Protein AF-W2TW99-F1 (afdb_monomer)

Mean predicted aligned error: 6.13 Å

InterPro domains:
  IPR029063 S-adenosyl-L-methionine-dependent methyltransferase superfamily [SSF53335] (2-86)

Radius of gyration: 14.4 Å; Cα contacts (8 Å, |Δi|>4): 113; chains: 1; bounding box: 26×36×34 Å

Foldseek 3Di:
DEAADPVVVVCCCPVVVDDDDPVDDYHYHDPQVVLQVCLVVQAADQEAEAADAPPDPPPDWRDWLVNDDPSSNVSVVSRYDPNHDYGYDGPPPPD

pLDDT: mean 83.65, std 16.47, range [34.25, 96.56]

Secondary structure (DSSP, 8-state):
-EES-HHHHHHHHHHS----BTTB--EES-HHHHHHHHHHTT--EEEEEE------TT-PPPPPGGGS-HHHHHHHHHHEEEEEEEEEPP-----

Solvent-accessible surface area (backbone atoms only — not comparable to full-atom values): 5782 Å² total; per-residue (Å²): 88,79,31,64,45,55,70,56,49,53,43,46,36,65,76,70,64,50,74,72,51,99,91,39,55,80,45,63,39,62,61,68,62,49,44,49,50,39,31,74,72,64,42,72,30,62,66,47,79,41,81,60,58,68,82,49,102,66,86,55,76,48,57,47,69,87,72,48,56,70,73,54,51,52,22,48,60,61,20,36,36,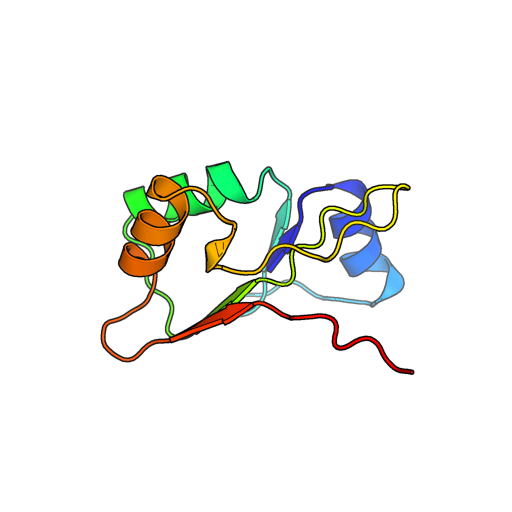100,88,35,49,74,52,51,59,68,84,71,82,83,126

Organism: Necator americanus (NCBI:txid51031)

Sequence (95 aa):
MIEKHETMARFLLKWFQLHPNKNFKITAGDTLDMIRKFAQEGAKYHVVFFNICMMSFHRLPCPAVKDLPDDIIQSIAKMVDHTGTAYTAYEAELF

Structure (mmCIF, N/CA/C/O backbone):
data_AF-W2TW99-F1
#
_entry.id   AF-W2TW99-F1
#
loop_
_atom_site.group_PDB
_atom_site.id
_atom_site.type_symbol
_atom_site.label_atom_id
_atom_site.label_alt_id
_atom_site.label_comp_id
_atom_site.label_asym_id
_atom_sit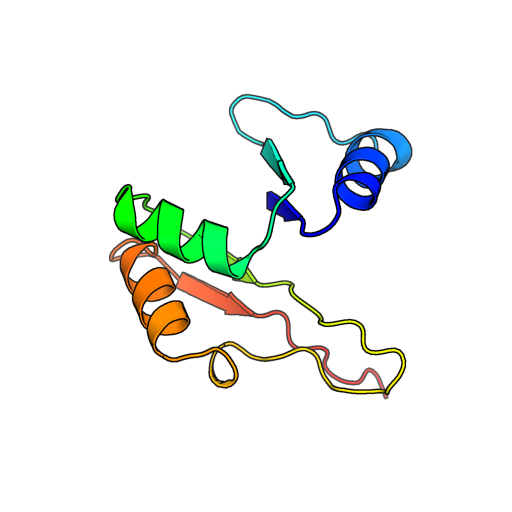e.label_entity_id
_atom_site.label_seq_id
_atom_site.pdbx_PDB_ins_code
_atom_site.Cartn_x
_atom_site.Cartn_y
_atom_site.Cartn_z
_atom_site.occupancy
_atom_site.B_iso_or_equiv
_atom_site.auth_seq_id
_atom_site.auth_comp_id
_atom_site.auth_asym_id
_atom_site.auth_atom_id
_atom_site.pdbx_PDB_model_num
ATOM 1 N N . MET A 1 1 ? -5.006 2.921 -4.059 1.00 91.38 1 MET A N 1
ATOM 2 C CA . MET A 1 1 ? -4.098 2.039 -4.813 1.00 91.38 1 MET A CA 1
ATOM 3 C C . MET A 1 1 ? -2.675 2.514 -4.599 1.00 91.38 1 MET A C 1
ATOM 5 O O . MET A 1 1 ? -2.441 3.717 -4.667 1.00 91.38 1 MET A O 1
ATOM 9 N N . ILE A 1 2 ? -1.763 1.592 -4.314 1.00 91.56 2 ILE A N 1
ATOM 10 C CA . ILE A 1 2 ? -0.323 1.853 -4.313 1.00 91.56 2 ILE A CA 1
ATOM 11 C C . ILE A 1 2 ? 0.229 1.215 -5.584 1.00 91.56 2 ILE A C 1
ATOM 13 O O . ILE A 1 2 ? -0.127 0.080 -5.882 1.00 91.56 2 ILE A O 1
ATOM 17 N N . GLU A 1 3 ? 1.036 1.953 -6.335 1.00 90.62 3 GLU A N 1
ATOM 18 C CA . GLU A 1 3 ? 1.694 1.476 -7.551 1.00 90.62 3 GLU A CA 1
ATOM 19 C C . GLU A 1 3 ? 3.198 1.724 -7.421 1.00 90.62 3 GLU A C 1
ATOM 21 O O . GLU A 1 3 ? 3.615 2.825 -7.072 1.00 90.62 3 GLU A O 1
ATOM 26 N N . LYS A 1 4 ? 4.030 0.719 -7.694 1.00 88.75 4 LYS A N 1
ATOM 27 C CA . LYS A 1 4 ? 5.481 0.845 -7.529 1.00 88.75 4 LYS A CA 1
ATOM 28 C C . LYS A 1 4 ? 6.082 1.859 -8.497 1.00 88.75 4 LYS A C 1
ATOM 30 O O . LYS A 1 4 ? 6.960 2.635 -8.122 1.00 88.75 4 LYS A O 1
ATOM 35 N N . HIS A 1 5 ? 5.626 1.849 -9.746 1.00 89.25 5 HIS A N 1
ATOM 36 C CA . HIS A 1 5 ? 6.231 2.633 -10.813 1.00 89.25 5 HIS A CA 1
ATOM 37 C C . HIS A 1 5 ? 5.398 3.868 -11.147 1.00 89.25 5 HIS A C 1
ATOM 39 O O . HIS A 1 5 ? 4.275 3.768 -11.636 1.00 89.25 5 HIS A O 1
ATOM 45 N N . GLU A 1 6 ? 5.980 5.057 -10.988 1.00 92.75 6 GLU A N 1
ATOM 46 C CA . GLU A 1 6 ? 5.293 6.315 -11.302 1.00 92.75 6 GLU A CA 1
ATOM 47 C C . GLU A 1 6 ? 4.796 6.369 -12.757 1.00 92.75 6 GLU A C 1
ATOM 49 O O . GLU A 1 6 ? 3.675 6.805 -13.020 1.00 92.75 6 GLU A O 1
ATOM 54 N N . THR A 1 7 ? 5.587 5.864 -13.708 1.00 93.56 7 THR A N 1
ATOM 55 C CA . THR A 1 7 ? 5.174 5.770 -15.115 1.00 93.56 7 THR A CA 1
ATOM 56 C C . THR A 1 7 ? 3.926 4.904 -15.283 1.00 93.56 7 THR A C 1
ATOM 58 O O . THR A 1 7 ? 3.034 5.282 -16.042 1.00 93.56 7 THR A O 1
ATOM 61 N N . MET A 1 8 ? 3.817 3.790 -14.550 1.00 91.56 8 MET A N 1
ATOM 62 C CA . MET A 1 8 ? 2.622 2.943 -14.574 1.00 91.56 8 MET A CA 1
ATOM 63 C C . MET A 1 8 ? 1.433 3.661 -13.935 1.00 91.56 8 MET A C 1
ATOM 65 O O . MET A 1 8 ? 0.360 3.704 -14.526 1.00 91.56 8 MET A O 1
ATOM 69 N N . ALA A 1 9 ? 1.624 4.327 -12.793 1.00 93.00 9 ALA A N 1
ATOM 70 C CA . ALA A 1 9 ? 0.574 5.130 -12.168 1.00 93.00 9 ALA A CA 1
ATOM 71 C C . ALA A 1 9 ? 0.027 6.200 -13.133 1.00 93.00 9 ALA A C 1
ATOM 73 O O . ALA A 1 9 ? -1.185 6.335 -13.292 1.00 93.00 9 ALA A O 1
ATOM 74 N N . ARG A 1 10 ? 0.907 6.920 -13.844 1.00 94.25 10 ARG A N 1
ATOM 75 C CA . ARG A 1 10 ? 0.517 7.905 -14.870 1.00 94.25 10 ARG A CA 1
ATOM 76 C C . ARG A 1 10 ? -0.187 7.252 -16.062 1.00 94.25 10 ARG A C 1
ATOM 78 O O . ARG A 1 10 ? -1.165 7.804 -16.565 1.00 94.25 10 ARG A O 1
ATOM 85 N N . PHE A 1 11 ? 0.293 6.092 -16.510 1.00 95.25 11 PHE A N 1
ATOM 86 C CA . PHE A 1 11 ? -0.341 5.317 -17.574 1.00 95.25 11 PHE A CA 1
ATOM 87 C C . PHE A 1 11 ? -1.769 4.919 -17.191 1.00 95.25 11 PHE A C 1
ATOM 89 O O . PHE A 1 11 ? -2.687 5.183 -17.963 1.00 95.25 11 PHE A O 1
ATOM 96 N N . LEU A 1 12 ? -1.971 4.389 -15.980 1.00 92.69 12 LEU A N 1
ATOM 97 C CA . LEU A 1 12 ? -3.279 3.997 -15.455 1.00 92.69 12 LEU A CA 1
ATOM 98 C C . LEU A 1 12 ? -4.277 5.158 -15.457 1.00 92.69 12 LEU A C 1
ATOM 100 O O . LEU A 1 12 ? -5.405 5.013 -15.921 1.00 92.69 12 LEU A O 1
ATOM 104 N N . LEU A 1 13 ? -3.844 6.334 -15.002 1.00 94.31 13 LEU A N 1
ATOM 105 C CA . LEU A 1 13 ? -4.675 7.539 -15.003 1.00 94.31 13 LEU A CA 1
ATOM 106 C C . LEU A 1 13 ? -5.071 7.971 -16.420 1.00 94.31 13 LEU A C 1
ATOM 108 O O . LEU A 1 13 ? -6.225 8.311 -16.665 1.00 94.31 13 LEU A O 1
ATOM 112 N N . LYS A 1 14 ? -4.121 7.952 -17.362 1.00 94.88 14 LYS A N 1
ATOM 113 C CA . LYS A 1 14 ? -4.333 8.483 -18.714 1.00 94.88 14 LYS A CA 1
ATOM 114 C C . LYS A 1 14 ? -5.078 7.513 -19.629 1.00 94.88 14 LYS A C 1
ATOM 116 O O . LYS A 1 14 ? -6.025 7.912 -20.296 1.00 94.88 14 LYS A O 1
ATOM 121 N N . TRP A 1 15 ? -4.624 6.267 -19.701 1.00 96.31 15 TRP A N 1
ATOM 122 C CA . TRP A 1 15 ? -5.096 5.297 -20.690 1.00 96.31 15 TRP A CA 1
ATOM 123 C C . TRP A 1 15 ? -6.386 4.605 -20.268 1.00 96.31 15 TRP A C 1
ATOM 125 O O . TRP A 1 15 ? -7.256 4.395 -21.107 1.00 96.31 15 TRP A O 1
ATOM 135 N N . PHE A 1 16 ? -6.546 4.321 -18.974 1.00 95.38 16 PHE A N 1
ATOM 136 C CA . PHE A 1 16 ? -7.788 3.754 -18.437 1.00 95.38 16 PHE A CA 1
ATOM 137 C C . PHE A 1 16 ? -8.761 4.818 -17.922 1.00 95.38 16 PHE A C 1
ATOM 139 O O . PHE A 1 16 ? -9.793 4.467 -17.359 1.00 95.38 16 PHE A O 1
ATOM 146 N N . GLN A 1 17 ? -8.446 6.107 -18.112 1.00 94.25 17 GLN A N 1
ATOM 147 C CA . GLN A 1 17 ? -9.295 7.235 -17.708 1.00 94.25 17 GLN A CA 1
ATOM 148 C C . GLN A 1 17 ? -9.712 7.146 -16.228 1.00 94.25 17 GLN A C 1
ATOM 150 O O . GLN A 1 17 ? -10.854 7.410 -15.856 1.00 94.25 17 GLN A O 1
ATOM 155 N N . LEU A 1 18 ? -8.782 6.735 -15.359 1.00 94.19 18 LEU A N 1
ATOM 156 C CA . LEU A 1 18 ? -9.031 6.704 -13.922 1.00 94.19 18 LEU A CA 1
ATOM 157 C C . LEU A 1 18 ? -8.946 8.127 -13.367 1.00 94.19 18 LEU A C 1
ATOM 159 O O . LEU A 1 18 ? -7.942 8.815 -13.549 1.00 94.19 18 LEU A O 1
ATOM 163 N N . HIS A 1 19 ? -9.982 8.548 -12.643 1.00 94.56 19 HIS A N 1
ATOM 164 C CA . HIS A 1 19 ? -10.095 9.900 -12.096 1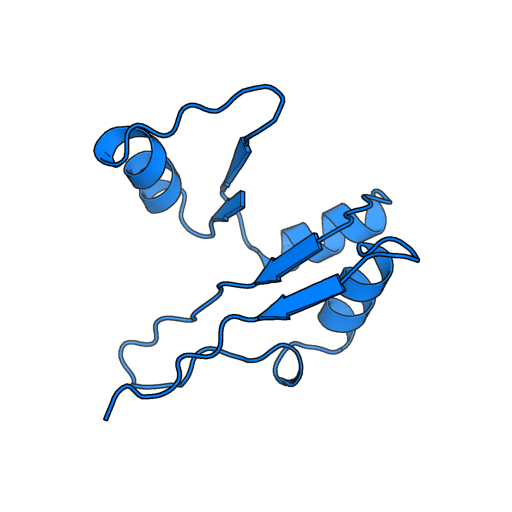.00 94.56 19 HIS A CA 1
ATOM 165 C C . HIS A 1 19 ? -9.999 9.889 -10.563 1.00 94.56 19 HIS A C 1
ATOM 167 O O . HIS A 1 19 ? -10.987 9.572 -9.888 1.00 94.56 19 HIS A O 1
ATOM 173 N N . PRO A 1 20 ? -8.831 10.238 -9.985 1.00 95.06 20 PRO A N 1
ATOM 174 C CA . PRO A 1 20 ? -8.679 10.404 -8.552 1.00 95.06 20 PRO A CA 1
ATOM 175 C C . PRO A 1 20 ? -9.685 11.403 -7.995 1.00 95.06 20 PRO A C 1
ATOM 177 O O . PRO A 1 20 ? -9.966 12.441 -8.590 1.00 95.06 20 PRO A O 1
ATOM 180 N N . ASN A 1 21 ? -10.234 11.072 -6.839 1.00 95.94 21 ASN A N 1
ATOM 181 C CA . ASN A 1 21 ? -11.194 11.884 -6.112 1.00 95.94 21 ASN A CA 1
ATOM 182 C C . ASN A 1 21 ? -11.120 11.518 -4.622 1.00 95.94 21 ASN A C 1
ATOM 184 O O . ASN A 1 21 ? -10.252 10.756 -4.198 1.00 95.94 21 ASN A O 1
ATOM 188 N N . LYS A 1 22 ? -12.046 12.026 -3.804 1.00 95.94 22 LYS A N 1
ATOM 189 C CA . LYS A 1 22 ? -12.055 11.749 -2.358 1.00 95.94 22 LYS A CA 1
ATOM 190 C C . LYS A 1 22 ? -12.125 10.253 -1.994 1.00 95.94 22 LYS A C 1
ATOM 192 O O . LYS A 1 22 ? -11.658 9.877 -0.926 1.00 95.94 22 LYS A O 1
ATOM 197 N N . ASN A 1 23 ? -12.674 9.414 -2.874 1.00 94.31 23 ASN A N 1
ATOM 198 C CA . ASN A 1 23 ? -12.847 7.975 -2.667 1.00 94.31 23 ASN A CA 1
ATOM 199 C C . ASN A 1 23 ? -11.786 7.129 -3.390 1.00 94.31 23 ASN A C 1
ATOM 201 O O . ASN A 1 23 ? -11.677 5.934 -3.128 1.00 94.31 23 ASN A O 1
ATOM 205 N N . PHE A 1 24 ? -11.012 7.715 -4.307 1.00 94.25 24 PHE A N 1
ATOM 206 C CA . PHE A 1 24 ? -10.026 6.987 -5.100 1.00 94.25 24 PHE A CA 1
ATOM 207 C C . PHE A 1 24 ? -8.734 7.784 -5.242 1.00 94.25 24 PHE A C 1
ATOM 209 O O . PHE A 1 24 ? -8.722 8.895 -5.764 1.00 94.25 24 PHE A O 1
ATOM 216 N N . LYS A 1 25 ? -7.623 7.180 -4.826 1.00 94.88 25 LYS A N 1
ATOM 217 C CA . LYS A 1 25 ? -6.278 7.728 -5.004 1.00 94.88 25 LYS A CA 1
ATOM 2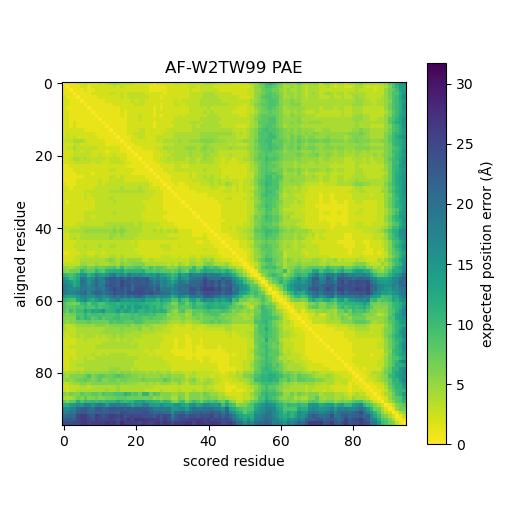18 C C . LYS A 1 25 ? -5.326 6.650 -5.499 1.00 94.88 25 LYS A C 1
ATOM 220 O O . LYS A 1 25 ? -5.380 5.508 -5.027 1.00 94.88 25 LYS A O 1
ATOM 225 N N . ILE A 1 26 ? -4.441 7.034 -6.411 1.00 93.75 26 ILE A N 1
ATOM 226 C CA . ILE A 1 26 ? -3.255 6.260 -6.776 1.00 93.75 26 ILE A CA 1
ATOM 227 C C . ILE A 1 26 ? -2.058 6.974 -6.160 1.00 93.75 26 ILE A C 1
ATOM 229 O O . ILE A 1 26 ? -1.919 8.187 -6.304 1.00 93.75 26 ILE A O 1
ATOM 233 N N . THR A 1 27 ? -1.216 6.237 -5.451 1.00 93.06 27 THR A N 1
ATOM 234 C CA . THR A 1 27 ? 0.027 6.758 -4.886 1.00 93.06 27 THR A CA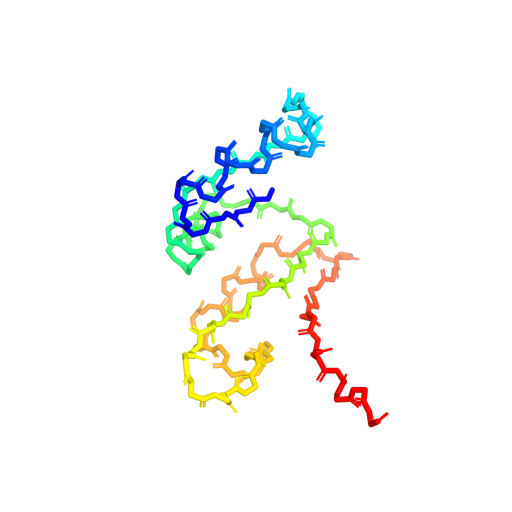 1
ATOM 235 C C . THR A 1 27 ? 1.178 5.928 -5.421 1.00 93.06 27 THR A C 1
ATOM 237 O O . THR A 1 27 ? 1.154 4.705 -5.301 1.00 93.06 27 THR A O 1
ATOM 240 N N . ALA A 1 28 ? 2.150 6.596 -6.041 1.00 92.38 28 ALA A N 1
ATOM 241 C CA . ALA A 1 28 ? 3.346 5.942 -6.545 1.00 92.38 28 ALA A CA 1
ATOM 242 C C . ALA A 1 28 ? 4.399 5.823 -5.434 1.00 92.38 28 ALA A C 1
ATOM 244 O O . ALA A 1 28 ? 4.631 6.799 -4.718 1.00 92.38 28 ALA A O 1
ATOM 245 N N . GLY A 1 29 ? 5.036 4.661 -5.295 1.00 90.75 29 GLY A N 1
ATOM 246 C CA . GLY A 1 29 ? 6.109 4.451 -4.321 1.00 90.75 29 GLY A CA 1
ATOM 247 C C . GLY A 1 29 ? 6.386 2.980 -4.022 1.00 90.75 29 GLY A C 1
ATOM 248 O O . GLY A 1 29 ? 5.612 2.100 -4.402 1.00 90.75 29 GLY A O 1
ATOM 249 N N . ASP A 1 30 ? 7.493 2.708 -3.325 1.00 89.81 30 ASP A N 1
ATOM 250 C CA . ASP A 1 30 ? 7.802 1.345 -2.892 1.00 89.81 30 ASP A CA 1
ATOM 251 C C . ASP A 1 30 ? 6.694 0.814 -1.976 1.00 89.81 30 ASP A C 1
ATOM 253 O O . ASP A 1 30 ? 6.350 1.407 -0.951 1.00 89.81 30 ASP A O 1
ATOM 257 N N . THR A 1 31 ? 6.095 -0.303 -2.380 1.00 88.06 31 THR A N 1
ATOM 258 C CA . THR A 1 31 ? 4.888 -0.802 -1.729 1.00 88.06 31 THR A CA 1
ATOM 259 C C . THR A 1 31 ? 5.158 -1.278 -0.307 1.00 88.06 31 THR A C 1
ATOM 261 O O . THR A 1 31 ? 4.320 -1.059 0.565 1.00 88.06 31 THR A O 1
ATOM 264 N N . LEU A 1 32 ? 6.321 -1.878 -0.047 1.00 88.31 32 LEU A N 1
ATOM 265 C CA . LEU A 1 32 ? 6.650 -2.407 1.274 1.00 88.31 32 LEU A CA 1
ATOM 266 C C . LEU A 1 32 ? 6.922 -1.272 2.262 1.00 88.31 32 LEU A C 1
ATOM 268 O O . LEU A 1 32 ? 6.397 -1.283 3.377 1.00 88.31 32 LEU A O 1
ATOM 272 N N . ASP A 1 33 ? 7.653 -0.246 1.834 1.00 92.31 33 ASP A N 1
ATOM 273 C CA . ASP A 1 33 ? 7.913 0.928 2.671 1.00 92.31 33 ASP A CA 1
ATOM 274 C C . ASP A 1 33 ? 6.637 1.711 2.976 1.00 92.31 33 ASP A C 1
ATOM 276 O O . ASP A 1 33 ? 6.419 2.162 4.104 1.00 92.31 33 ASP A O 1
ATOM 280 N N . MET A 1 34 ? 5.739 1.821 1.998 1.00 93.19 34 MET A N 1
ATOM 281 C CA . MET A 1 34 ? 4.449 2.468 2.204 1.00 93.19 34 MET A CA 1
ATOM 282 C C . MET A 1 34 ? 3.543 1.698 3.168 1.00 93.19 34 MET A C 1
ATOM 284 O O . MET A 1 34 ? 2.867 2.329 3.978 1.00 93.19 34 MET A O 1
ATOM 288 N N . ILE A 1 35 ? 3.544 0.361 3.131 1.00 92.12 35 ILE A N 1
ATOM 289 C CA . ILE A 1 35 ? 2.820 -0.464 4.113 1.00 92.12 35 ILE A CA 1
ATOM 290 C C . ILE A 1 35 ? 3.339 -0.173 5.523 1.00 92.12 35 ILE A C 1
ATOM 292 O O . ILE A 1 35 ? 2.546 0.124 6.416 1.00 92.12 35 ILE A O 1
ATOM 296 N N . ARG A 1 36 ? 4.663 -0.191 5.722 1.00 94.69 36 ARG A N 1
ATOM 297 C CA . ARG A 1 36 ? 5.269 0.118 7.028 1.00 94.69 36 ARG A CA 1
ATOM 298 C C . ARG A 1 36 ? 4.861 1.505 7.512 1.00 94.69 36 ARG A C 1
ATOM 300 O O . ARG A 1 36 ? 4.416 1.654 8.649 1.00 94.69 36 ARG A O 1
ATOM 307 N N . LYS A 1 37 ? 4.960 2.505 6.635 1.00 95.94 37 LYS A N 1
ATOM 308 C CA . LYS A 1 37 ? 4.576 3.886 6.938 1.00 95.94 37 LYS A CA 1
ATOM 309 C C . LYS A 1 37 ? 3.105 3.990 7.342 1.00 95.94 37 LYS A C 1
ATOM 311 O O . LYS A 1 37 ? 2.800 4.553 8.387 1.00 95.94 37 LYS A O 1
ATOM 316 N N . PHE A 1 38 ? 2.192 3.416 6.564 1.00 95.00 38 PHE A N 1
ATOM 317 C CA . PHE A 1 38 ? 0.760 3.483 6.863 1.00 95.00 38 PHE A CA 1
ATOM 318 C C . PHE A 1 38 ? 0.392 2.747 8.152 1.00 95.00 38 PHE A C 1
ATOM 320 O O . PHE A 1 38 ? -0.469 3.218 8.894 1.00 95.00 38 PHE A O 1
ATOM 327 N N . ALA A 1 39 ? 1.066 1.637 8.458 1.00 95.44 39 ALA A N 1
ATOM 328 C CA . ALA A 1 39 ? 0.907 0.956 9.736 1.00 95.44 39 ALA A CA 1
ATOM 329 C C . ALA A 1 39 ? 1.377 1.827 10.915 1.00 95.44 39 ALA A C 1
ATOM 331 O O . ALA A 1 39 ? 0.702 1.875 11.942 1.00 95.44 39 ALA A O 1
ATOM 332 N N . GLN A 1 40 ? 2.501 2.538 10.770 1.00 96.56 40 GLN A N 1
ATOM 333 C CA . GLN A 1 40 ? 3.015 3.471 11.785 1.00 96.56 40 GLN A CA 1
ATOM 334 C C . GLN A 1 40 ? 2.102 4.687 11.982 1.00 96.56 40 GLN A C 1
ATOM 336 O O . GLN A 1 40 ? 1.906 5.128 13.110 1.00 96.56 40 GLN A O 1
ATOM 341 N N . GLU A 1 41 ? 1.503 5.194 10.905 1.00 96.50 41 GLU A N 1
ATOM 342 C CA . GLU A 1 41 ? 0.532 6.297 10.932 1.00 96.50 41 GLU A CA 1
ATOM 343 C C . GLU A 1 41 ? -0.845 5.876 11.480 1.00 96.50 41 GLU A C 1
ATOM 345 O O . GLU A 1 41 ? -1.743 6.707 11.608 1.00 96.50 41 GLU A O 1
ATOM 350 N N . GLY A 1 42 ? -1.033 4.594 11.814 1.00 96.00 42 GLY A N 1
ATOM 351 C CA . GLY A 1 42 ? -2.279 4.079 12.378 1.00 96.00 42 GLY A CA 1
ATOM 352 C C . GLY A 1 42 ? -3.421 3.980 11.367 1.00 96.00 42 GLY A C 1
ATOM 353 O O . GLY A 1 42 ? -4.586 3.973 11.764 1.00 96.00 42 GLY A O 1
ATOM 354 N N . ALA A 1 43 ? -3.116 3.907 10.069 1.00 94.69 43 ALA A N 1
ATOM 355 C CA . ALA A 1 43 ? -4.131 3.761 9.035 1.00 94.69 43 ALA A CA 1
ATOM 356 C C . ALA A 1 43 ? -4.933 2.464 9.234 1.00 94.69 43 ALA A C 1
ATOM 358 O O . ALA A 1 43 ? -4.360 1.412 9.515 1.00 94.69 43 ALA A O 1
ATOM 3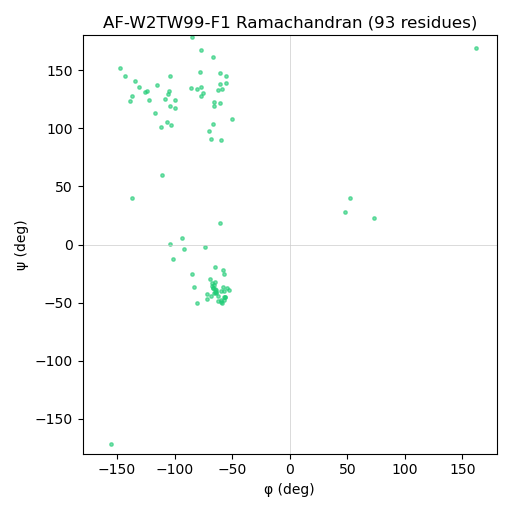59 N N . LYS A 1 44 ? -6.257 2.538 9.054 1.00 95.69 44 LYS A N 1
ATOM 360 C CA . LYS A 1 44 ? -7.174 1.399 9.185 1.00 95.69 44 LYS A CA 1
ATOM 361 C C . LYS A 1 44 ? -7.987 1.192 7.919 1.00 95.69 44 LYS A C 1
ATOM 363 O O . LYS A 1 44 ? -8.568 2.135 7.384 1.00 95.69 44 LYS A O 1
ATOM 368 N N . TYR A 1 45 ? -8.038 -0.053 7.462 1.00 95.12 45 TYR A N 1
ATOM 369 C CA . TYR A 1 45 ? -8.740 -0.457 6.253 1.00 95.12 45 TYR A CA 1
ATOM 370 C C . TYR A 1 45 ? -9.622 -1.672 6.537 1.00 95.12 45 TYR A C 1
ATOM 372 O O . TYR A 1 45 ? -9.180 -2.646 7.142 1.00 95.12 45 TYR A O 1
ATOM 380 N N . HIS A 1 46 ? -10.859 -1.640 6.038 1.00 95.69 46 HIS A N 1
ATOM 381 C CA . HIS A 1 46 ? -11.743 -2.811 6.043 1.00 95.69 46 HIS A CA 1
ATOM 382 C C . HIS A 1 46 ? -11.223 -3.909 5.110 1.00 95.69 46 HIS A C 1
ATOM 384 O O . HIS A 1 46 ? -11.398 -5.094 5.367 1.00 95.69 46 HIS A O 1
ATOM 390 N N . VAL A 1 47 ? -10.578 -3.516 4.010 1.00 91.75 47 VAL A N 1
ATOM 391 C CA . VAL A 1 47 ? -10.029 -4.445 3.027 1.00 91.75 47 VAL A CA 1
ATOM 392 C C . VAL A 1 47 ? -8.649 -3.975 2.603 1.00 91.75 47 VAL A C 1
ATOM 394 O O . VAL A 1 47 ? -8.487 -2.831 2.172 1.00 91.75 47 VAL A O 1
ATOM 397 N N . VAL A 1 48 ? -7.670 -4.874 2.680 1.00 90.94 48 VAL A N 1
ATOM 398 C CA . VAL A 1 48 ? -6.343 -4.679 2.091 1.00 90.94 48 VAL A CA 1
ATOM 399 C C . VAL A 1 48 ? -6.135 -5.739 1.014 1.00 90.94 48 VAL A C 1
ATOM 401 O O . VAL A 1 48 ? -6.065 -6.931 1.301 1.00 90.94 48 VAL A O 1
ATOM 404 N N . PHE A 1 49 ? -6.062 -5.300 -0.241 1.00 88.75 49 PHE A N 1
ATOM 405 C CA . PHE A 1 49 ? -5.893 -6.185 -1.389 1.00 88.75 49 PHE A CA 1
ATOM 406 C C . PHE A 1 49 ? -4.491 -6.057 -1.976 1.00 88.75 49 PHE A C 1
ATOM 408 O O . PHE A 1 49 ? -4.063 -4.961 -2.348 1.00 88.75 49 PHE A O 1
ATOM 415 N N . PHE A 1 50 ? -3.801 -7.188 -2.088 1.00 83.00 50 PHE A N 1
ATOM 416 C CA . PHE A 1 50 ? -2.463 -7.282 -2.653 1.00 83.00 50 PHE A CA 1
ATOM 417 C C . PHE A 1 50 ? -2.518 -7.919 -4.035 1.00 83.00 50 PHE A C 1
ATOM 419 O O . PHE A 1 50 ? -2.655 -9.131 -4.171 1.00 83.00 50 PHE A O 1
ATOM 426 N N . ASN A 1 51 ? -2.354 -7.097 -5.064 1.00 79.94 51 ASN A N 1
ATOM 427 C CA . ASN A 1 51 ? -2.086 -7.564 -6.419 1.00 79.94 51 ASN A CA 1
ATOM 428 C C . ASN A 1 51 ? -0.652 -7.190 -6.806 1.00 79.94 51 ASN A C 1
ATOM 430 O O . ASN A 1 51 ? -0.425 -6.369 -7.692 1.00 79.94 51 ASN A O 1
ATOM 434 N N . ILE A 1 52 ? 0.311 -7.695 -6.033 1.00 72.38 52 ILE A N 1
ATOM 435 C CA . ILE A 1 52 ? 1.732 -7.414 -6.232 1.00 72.38 52 ILE A CA 1
ATOM 436 C C . ILE A 1 52 ? 2.348 -8.642 -6.885 1.00 72.38 52 ILE A C 1
ATOM 438 O O . ILE A 1 52 ? 2.638 -9.631 -6.221 1.00 72.38 52 ILE A O 1
ATOM 442 N N . CYS A 1 53 ? 2.591 -8.554 -8.183 1.00 69.88 53 CYS A N 1
ATOM 443 C CA . CYS A 1 53 ? 3.456 -9.491 -8.874 1.00 69.88 53 CYS A CA 1
ATOM 444 C C . CYS A 1 53 ? 4.820 -8.829 -9.025 1.00 69.88 53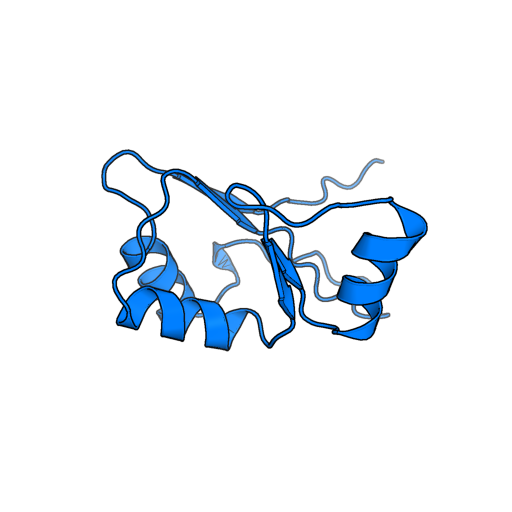 CYS A C 1
ATOM 446 O O . CYS A 1 53 ? 4.951 -7.804 -9.699 1.00 69.88 53 CYS A O 1
ATOM 448 N N . MET A 1 54 ? 5.861 -9.406 -8.422 1.00 56.97 54 MET A N 1
ATOM 449 C CA . MET A 1 54 ? 7.206 -9.140 -8.917 1.00 56.97 54 MET A CA 1
ATOM 450 C C . MET A 1 54 ? 7.265 -9.803 -10.286 1.00 56.97 54 MET A C 1
ATOM 452 O O . MET A 1 54 ? 7.559 -10.990 -10.375 1.00 56.97 54 MET A O 1
ATOM 456 N N . MET A 1 55 ? 6.926 -9.062 -11.346 1.00 49.62 55 MET A N 1
ATOM 457 C CA . MET A 1 55 ? 7.209 -9.503 -12.705 1.00 49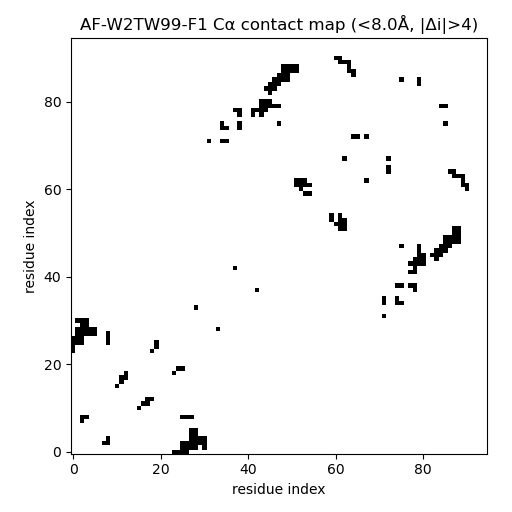.62 55 MET A CA 1
ATOM 458 C C . MET A 1 55 ? 8.719 -9.679 -12.810 1.00 49.62 55 MET A C 1
ATOM 460 O O . MET A 1 55 ? 9.466 -8.751 -13.115 1.00 49.62 55 MET A O 1
ATOM 464 N N . SER A 1 56 ? 9.190 -10.875 -12.499 1.00 44.31 56 SER A N 1
ATOM 465 C CA . SER A 1 56 ? 10.475 -11.311 -12.974 1.00 44.31 56 SER A CA 1
ATOM 466 C C . SER A 1 56 ? 10.254 -11.685 -14.431 1.00 44.31 56 SER A C 1
ATOM 468 O O . SER A 1 56 ? 9.326 -12.418 -14.772 1.00 44.31 56 SER A O 1
ATOM 470 N N . PHE A 1 57 ? 11.164 -11.265 -15.297 1.00 45.88 57 PHE A N 1
ATOM 471 C CA . PHE A 1 57 ? 11.354 -11.854 -16.623 1.00 45.88 57 PHE A CA 1
ATOM 472 C C . PHE A 1 57 ? 11.730 -13.366 -16.546 1.00 45.88 57 PHE A C 1
ATOM 474 O O . PHE A 1 57 ? 12.245 -13.936 -17.503 1.00 45.88 57 PHE A O 1
ATOM 481 N N . HIS A 1 58 ? 11.480 -14.029 -15.406 1.00 47.94 58 HIS A N 1
ATOM 482 C CA . HIS A 1 58 ? 11.959 -15.342 -14.990 1.00 47.94 58 HIS A CA 1
ATOM 483 C C . HIS A 1 58 ? 10.863 -16.196 -14.328 1.00 47.94 58 HIS A C 1
ATOM 485 O O . HIS A 1 58 ? 11.155 -16.894 -13.369 1.00 47.94 58 HIS A O 1
ATOM 491 N N . ARG A 1 59 ? 9.617 -16.178 -14.831 1.00 52.66 59 ARG A N 1
ATOM 492 C CA . ARG A 1 59 ? 8.567 -17.175 -14.496 1.00 52.66 59 ARG A CA 1
ATOM 493 C C . ARG A 1 59 ? 8.384 -17.483 -12.993 1.00 52.66 59 ARG A C 1
ATOM 495 O O . ARG A 1 59 ? 8.006 -18.597 -12.644 1.00 52.66 59 ARG A O 1
ATOM 502 N N . LEU A 1 60 ? 8.682 -16.545 -12.095 1.00 56.94 60 LEU A N 1
ATOM 503 C CA . LEU A 1 60 ? 8.403 -16.747 -10.675 1.00 56.94 60 LEU A CA 1
ATOM 504 C C . LEU A 1 60 ? 6.924 -16.444 -10.422 1.00 56.94 60 LEU A C 1
ATOM 506 O O . LEU A 1 60 ? 6.448 -15.415 -10.911 1.00 56.94 60 LEU A O 1
ATOM 510 N N . PRO A 1 61 ? 6.208 -17.303 -9.676 1.00 62.41 61 PRO A N 1
ATOM 511 C CA . PRO A 1 61 ? 4.826 -17.034 -9.310 1.00 62.41 61 PRO A CA 1
ATOM 512 C C . PRO A 1 61 ? 4.750 -15.747 -8.484 1.00 62.41 61 PRO A C 1
ATOM 514 O O . PRO A 1 61 ? 5.673 -15.417 -7.732 1.00 62.41 61 PRO A O 1
ATOM 517 N N . CYS A 1 62 ? 3.647 -15.010 -8.621 1.00 69.50 62 CYS A N 1
ATOM 518 C CA . CYS A 1 62 ? 3.408 -13.841 -7.783 1.00 69.50 62 CYS A CA 1
ATOM 519 C C . CYS A 1 62 ? 3.403 -14.258 -6.299 1.00 69.50 62 CYS A C 1
ATOM 521 O O . CYS A 1 62 ? 2.783 -15.270 -5.962 1.00 69.50 62 CYS A O 1
ATOM 523 N N . PRO A 1 63 ? 4.089 -13.518 -5.409 1.00 66.88 63 PRO A N 1
ATOM 524 C CA . PRO A 1 63 ? 4.180 -13.891 -4.001 1.00 66.88 63 PRO A CA 1
ATOM 525 C C . PRO A 1 63 ? 2.796 -13.889 -3.334 1.00 66.88 63 PRO A C 1
ATOM 527 O O . PRO A 1 63 ? 2.038 -12.924 -3.458 1.00 66.88 63 PRO A O 1
ATOM 530 N N . ALA A 1 64 ? 2.474 -14.948 -2.586 1.00 68.81 64 ALA A N 1
ATOM 531 C CA . ALA A 1 64 ? 1.351 -14.938 -1.650 1.00 68.81 64 ALA A CA 1
ATOM 532 C C . ALA A 1 64 ? 1.713 -14.175 -0.369 1.00 68.81 64 ALA A C 1
ATOM 534 O O . ALA A 1 64 ? 2.880 -13.925 -0.081 1.00 68.81 64 ALA A O 1
ATOM 535 N N . VAL A 1 65 ? 0.707 -13.860 0.462 1.00 69.12 65 VAL A N 1
ATOM 536 C CA . VAL A 1 65 ? 0.914 -13.173 1.758 1.00 69.12 65 VAL A CA 1
ATOM 537 C C . VAL A 1 65 ? 1.957 -13.897 2.611 1.00 69.12 65 VAL A C 1
ATOM 539 O O . VAL A 1 65 ? 2.774 -13.248 3.251 1.00 69.12 65 VAL A O 1
ATOM 542 N N . LYS A 1 66 ? 1.950 -15.235 2.593 1.00 71.38 66 LYS A N 1
ATOM 543 C CA . LYS A 1 66 ? 2.894 -16.078 3.343 1.00 71.38 66 LYS A CA 1
ATOM 544 C C . LYS A 1 66 ? 4.354 -15.936 2.893 1.00 71.38 66 LYS A C 1
ATOM 546 O O . LYS A 1 66 ? 5.241 -16.327 3.637 1.00 71.38 66 LYS A O 1
ATOM 551 N N . ASP A 1 67 ? 4.582 -15.427 1.684 1.00 77.12 67 ASP A N 1
ATOM 552 C CA . ASP A 1 67 ? 5.915 -15.232 1.110 1.00 77.12 67 ASP A CA 1
ATOM 553 C C . ASP A 1 67 ? 6.455 -13.822 1.426 1.00 77.12 67 ASP A C 1
ATOM 555 O O . ASP A 1 67 ? 7.592 -13.493 1.085 1.00 77.12 67 ASP A O 1
ATOM 559 N N . LEU A 1 68 ? 5.645 -12.969 2.071 1.00 80.06 68 LEU A N 1
ATOM 560 C CA . LEU A 1 68 ? 6.069 -11.651 2.531 1.00 80.06 68 LEU A CA 1
ATOM 561 C C . LEU A 1 68 ? 6.891 -11.765 3.826 1.00 80.06 68 LEU A C 1
ATOM 563 O O . LEU A 1 68 ? 6.612 -12.628 4.656 1.00 80.06 68 LEU A O 1
ATOM 567 N N . PRO A 1 69 ? 7.856 -10.856 4.052 1.00 86.50 69 PRO A N 1
ATOM 568 C CA . PRO A 1 69 ? 8.568 -10.768 5.324 1.00 86.50 69 PRO A CA 1
ATOM 569 C C . PRO A 1 69 ? 7.625 -10.594 6.529 1.00 86.50 69 PRO A C 1
ATOM 571 O O . PRO A 1 69 ? 6.624 -9.876 6.441 1.00 86.50 69 PRO A O 1
ATOM 574 N N . ASP A 1 70 ? 7.972 -11.183 7.676 1.00 90.88 70 ASP A N 1
ATOM 575 C CA . ASP A 1 70 ? 7.145 -11.144 8.896 1.00 90.88 70 ASP A CA 1
ATOM 576 C C . ASP A 1 70 ? 6.786 -9.717 9.340 1.00 90.88 70 ASP A C 1
ATOM 578 O O . ASP A 1 70 ? 5.664 -9.458 9.777 1.00 90.88 70 ASP A O 1
ATOM 582 N N . ASP A 1 71 ? 7.709 -8.761 9.204 1.00 92.12 71 ASP A N 1
ATOM 583 C CA . ASP A 1 71 ? 7.472 -7.357 9.559 1.00 92.12 71 ASP A CA 1
ATOM 584 C C . ASP A 1 71 ? 6.404 -6.706 8.668 1.00 92.12 71 ASP A C 1
ATOM 586 O O . ASP A 1 71 ? 5.624 -5.862 9.127 1.00 92.12 71 ASP A O 1
ATOM 590 N N . ILE A 1 72 ? 6.323 -7.132 7.407 1.00 90.38 72 ILE A N 1
ATOM 591 C CA . ILE A 1 72 ? 5.277 -6.715 6.479 1.00 90.38 72 ILE A CA 1
ATOM 592 C C . ILE A 1 72 ? 3.952 -7.352 6.877 1.00 90.38 72 ILE A C 1
ATOM 594 O O . ILE A 1 72 ? 2.968 -6.629 7.006 1.00 90.38 72 ILE A O 1
ATOM 598 N N . ILE A 1 73 ? 3.918 -8.657 7.161 1.00 89.88 73 ILE A N 1
ATOM 599 C CA . ILE A 1 73 ? 2.697 -9.344 7.619 1.00 89.88 73 ILE A CA 1
ATOM 600 C C . ILE A 1 73 ? 2.141 -8.673 8.885 1.00 89.88 73 ILE A C 1
ATOM 602 O O . ILE A 1 73 ? 0.948 -8.373 8.962 1.00 89.88 73 ILE A O 1
ATOM 606 N N . GLN A 1 74 ? 3.001 -8.352 9.854 1.00 93.19 74 GLN A N 1
ATOM 607 C CA . GLN A 1 74 ? 2.606 -7.636 11.069 1.00 93.19 74 GLN A CA 1
ATOM 608 C C . GLN A 1 74 ? 2.097 -6.221 10.778 1.00 93.19 74 GLN A C 1
ATOM 610 O O . GLN A 1 74 ? 1.131 -5.770 11.397 1.00 93.19 74 GLN A O 1
ATOM 615 N N . SER A 1 75 ? 2.724 -5.509 9.842 1.00 94.50 75 SER A N 1
ATOM 616 C CA . SER A 1 75 ? 2.274 -4.177 9.426 1.00 94.50 75 SER A CA 1
ATOM 617 C C . SER A 1 75 ? 0.894 -4.234 8.764 1.00 94.50 75 SER A C 1
ATOM 619 O O . SER A 1 75 ? 0.026 -3.425 9.086 1.00 94.50 75 SER A O 1
ATOM 621 N N . ILE A 1 76 ? 0.644 -5.242 7.925 1.00 91.44 76 ILE A N 1
ATOM 622 C CA . ILE A 1 76 ? -0.665 -5.494 7.311 1.00 91.44 76 ILE A CA 1
ATOM 623 C C . ILE A 1 76 ? -1.704 -5.785 8.391 1.00 91.44 76 ILE A C 1
ATOM 625 O O . ILE A 1 76 ? -2.750 -5.143 8.409 1.00 91.44 76 ILE A O 1
ATOM 629 N N . ALA A 1 77 ? -1.404 -6.682 9.333 1.00 91.81 77 ALA A N 1
ATOM 630 C CA . ALA A 1 77 ? -2.308 -6.998 10.438 1.00 91.81 77 ALA A CA 1
ATOM 631 C C . ALA A 1 77 ? -2.657 -5.755 11.278 1.00 91.81 77 ALA A C 1
ATOM 633 O O . ALA A 1 77 ? -3.799 -5.593 11.699 1.00 91.81 77 ALA A O 1
ATOM 634 N N . LYS A 1 78 ? -1.706 -4.830 11.473 1.00 94.50 78 LYS A N 1
ATOM 635 C CA . LYS A 1 78 ? -1.962 -3.538 12.133 1.00 94.50 78 LYS A CA 1
ATOM 636 C C . LYS A 1 78 ? -2.837 -2.602 11.301 1.00 94.50 78 LYS A C 1
ATOM 638 O O . LYS A 1 78 ? -3.538 -1.784 11.890 1.00 94.50 78 LYS A O 1
ATOM 643 N N . MET A 1 79 ? -2.792 -2.686 9.977 1.00 94.56 79 MET A N 1
ATOM 644 C CA . MET A 1 79 ? -3.574 -1.836 9.075 1.00 94.56 79 MET A CA 1
ATOM 645 C C . MET A 1 79 ? -4.990 -2.355 8.823 1.00 94.56 79 MET A C 1
ATOM 647 O O . MET A 1 79 ? -5.874 -1.574 8.477 1.00 94.56 79 MET A O 1
ATOM 651 N N . VAL A 1 80 ? -5.220 -3.657 8.969 1.00 93.81 80 VAL A N 1
ATOM 652 C CA . VAL A 1 80 ? -6.553 -4.249 8.842 1.00 93.81 80 VAL A CA 1
ATOM 653 C C . VAL A 1 80 ? -7.358 -3.917 10.100 1.00 93.81 80 VAL A C 1
ATOM 655 O O . VAL A 1 80 ? -6.874 -4.036 11.227 1.00 93.81 80 VAL A O 1
ATOM 658 N N . ASP A 1 81 ? -8.576 -3.416 9.911 1.00 91.06 81 ASP A N 1
ATOM 659 C CA . ASP A 1 81 ? -9.496 -3.186 11.023 1.00 91.06 81 ASP A CA 1
ATOM 660 C C . ASP A 1 81 ? -9.943 -4.519 11.662 1.00 91.06 81 ASP A C 1
ATOM 662 O O . ASP A 1 81 ? -9.849 -5.573 11.044 1.00 91.06 81 ASP A O 1
ATOM 666 N N . HIS A 1 82 ? -10.460 -4.499 12.890 1.00 90.75 82 HIS A N 1
ATOM 667 C CA . HIS A 1 82 ? -10.889 -5.691 13.636 1.00 90.75 82 HIS A CA 1
ATOM 668 C C . HIS A 1 82 ? -11.965 -6.540 12.928 1.00 90.75 82 HIS A C 1
ATOM 670 O O . HIS A 1 82 ? -12.100 -7.723 13.228 1.00 90.75 82 HIS A O 1
ATOM 676 N N . THR A 1 83 ? -12.716 -5.953 11.991 1.00 92.38 83 THR A N 1
ATOM 677 C CA . THR A 1 83 ? -13.693 -6.645 11.124 1.00 92.38 83 THR A CA 1
ATOM 678 C C . THR A 1 83 ? -13.197 -6.850 9.692 1.00 92.38 83 THR A C 1
ATOM 680 O O . THR A 1 83 ? -13.926 -7.358 8.841 1.00 92.38 83 THR A O 1
ATOM 683 N N . GLY A 1 84 ? -11.979 -6.401 9.399 1.00 92.00 84 GLY A N 1
ATOM 684 C CA . GLY A 1 84 ? -11.447 -6.347 8.054 1.00 92.00 84 GLY A CA 1
ATOM 685 C C . GLY A 1 84 ? -10.822 -7.655 7.581 1.00 92.00 84 GLY A C 1
ATOM 686 O O . GLY A 1 84 ? -10.752 -8.659 8.286 1.00 92.00 84 GLY A O 1
ATOM 687 N N . THR A 1 85 ? -10.347 -7.644 6.340 1.00 90.62 85 THR A N 1
ATOM 688 C CA . THR A 1 85 ? -9.666 -8.785 5.722 1.00 90.62 85 THR A CA 1
ATOM 689 C C . THR A 1 85 ? -8.524 -8.322 4.825 1.00 90.62 85 THR A C 1
ATOM 691 O O . THR A 1 85 ? -8.614 -7.293 4.151 1.00 90.62 85 THR A O 1
ATOM 694 N N . ALA A 1 86 ? -7.452 -9.115 4.791 1.00 88.12 86 ALA A N 1
ATOM 695 C CA . ALA A 1 86 ? -6.376 -8.991 3.817 1.00 88.12 86 ALA A CA 1
ATOM 696 C C . ALA A 1 86 ? -6.315 -10.233 2.922 1.00 88.12 86 ALA A C 1
ATOM 698 O O . ALA A 1 86 ? -6.423 -11.353 3.417 1.00 88.12 86 ALA A O 1
ATOM 699 N N . TYR A 1 87 ? -6.125 -10.041 1.615 1.00 84.56 87 TYR A N 1
ATOM 700 C CA . TYR A 1 87 ? -5.946 -11.140 0.662 1.00 84.56 87 TYR A CA 1
ATOM 701 C C . TYR A 1 87 ? -5.008 -10.752 -0.484 1.00 84.56 87 TYR A C 1
ATOM 703 O O . TYR A 1 87 ? -4.903 -9.580 -0.855 1.00 84.56 87 TYR A O 1
ATOM 711 N N . THR A 1 88 ? -4.327 -11.751 -1.046 1.00 76.88 88 THR A N 1
ATOM 712 C CA . THR A 1 88 ? -3.506 -11.627 -2.258 1.00 76.88 88 THR A CA 1
ATOM 713 C C . THR A 1 88 ? -4.216 -12.215 -3.460 1.00 76.88 88 THR A C 1
ATOM 715 O O . THR A 1 88 ? -4.873 -13.249 -3.342 1.00 76.88 88 THR A O 1
ATOM 718 N N . ALA A 1 89 ? -4.028 -11.606 -4.627 1.00 69.81 89 ALA A N 1
ATOM 719 C CA . ALA A 1 89 ? -4.284 -12.290 -5.884 1.00 69.81 89 ALA A CA 1
ATOM 720 C C . ALA A 1 89 ? -3.269 -13.435 -6.032 1.00 69.81 89 ALA A C 1
ATOM 722 O O . ALA A 1 89 ? -2.063 -13.207 -5.975 1.00 69.81 89 ALA A O 1
ATOM 723 N N . TYR A 1 90 ? -3.763 -14.661 -6.181 1.00 59.69 90 TYR A N 1
ATOM 724 C CA . TYR A 1 90 ? -2.965 -15.788 -6.648 1.00 59.69 90 TYR A CA 1
ATOM 725 C C . TYR A 1 90 ? -3.285 -15.942 -8.133 1.00 59.69 90 TYR A C 1
ATOM 727 O O . TYR A 1 90 ? -4.462 -16.055 -8.484 1.00 59.69 90 TYR A O 1
ATOM 735 N N . GLU A 1 91 ? -2.278 -15.924 -9.007 1.00 52.66 91 GLU A N 1
ATOM 736 C CA . GLU A 1 91 ? -2.484 -16.453 -10.354 1.00 52.66 91 GLU A CA 1
ATOM 737 C C . GLU A 1 91 ? -2.705 -17.959 -10.193 1.00 52.66 91 GLU A C 1
ATOM 739 O O . GLU A 1 91 ? -1.779 -18.718 -9.913 1.00 52.66 91 GLU A O 1
ATOM 744 N N . ALA A 1 92 ? -3.958 -18.399 -10.300 1.00 43.41 92 ALA A N 1
ATOM 745 C CA . ALA A 1 92 ? -4.206 -19.770 -10.699 1.00 43.41 92 ALA A CA 1
ATOM 746 C C . ALA A 1 92 ? -3.711 -19.864 -12.143 1.00 43.41 92 ALA A C 1
ATOM 748 O O . ALA A 1 92 ? -4.194 -19.114 -12.993 1.00 43.41 92 ALA A O 1
ATOM 749 N N . GLU A 1 93 ? -2.728 -20.727 -12.401 1.00 37.59 93 GLU A N 1
ATOM 750 C CA . GLU A 1 93 ? -2.352 -21.095 -13.762 1.00 37.59 93 GLU A CA 1
ATOM 751 C C . GLU A 1 93 ? -3.642 -21.483 -14.501 1.00 37.59 93 GLU A C 1
ATOM 753 O O . GLU A 1 93 ? -4.284 -22.487 -14.188 1.00 37.59 93 GLU A O 1
ATOM 758 N N . LEU A 1 94 ? -4.086 -20.628 -15.425 1.00 34.25 94 LEU A N 1
ATOM 759 C CA . LEU A 1 94 ? -5.096 -21.0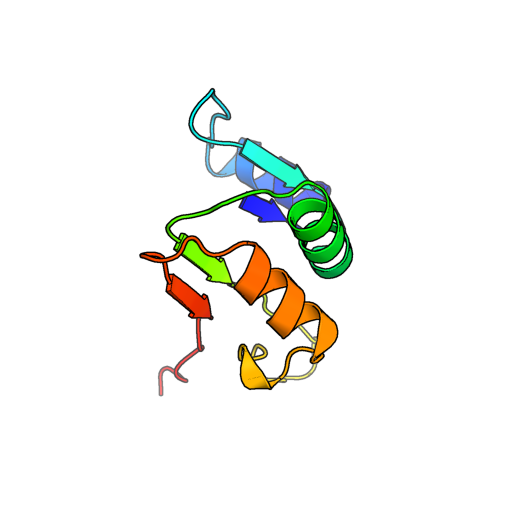06 -16.400 1.00 34.25 94 LEU A CA 1
ATOM 760 C C . LEU A 1 94 ? -4.395 -21.991 -17.339 1.00 34.25 94 LEU A C 1
ATOM 762 O O . LEU A 1 94 ? -3.610 -21.572 -18.190 1.00 34.25 94 LEU A O 1
ATOM 766 N N . PHE A 1 95 ? -4.612 -23.283 -17.074 1.00 38.78 95 PHE A N 1
ATOM 767 C CA . PHE A 1 95 ? -4.210 -24.409 -17.920 1.00 38.78 95 PHE A CA 1
ATOM 768 C C . PHE A 1 95 ? -4.717 -24.253 -19.357 1.00 38.78 95 PHE A C 1
ATOM 770 O O . PHE A 1 95 ? -5.885 -23.829 -19.529 1.00 38.78 95 PHE A O 1
#

Nearest PDB structures (foldseek):
  1wxw-assembly1_A  TM=6.787E-01  e=4.104E-02  Thermus thermophilus HB8
  2cww-assembly2_B  TM=6.844E-01  e=4.692E-02  Thermus thermophilus HB8
  2cww-assembly1_A-2  TM=6.845E-01  e=1.048E-01  Thermus thermophilus HB8
  3vse-assembly3_C  TM=6.566E-01  e=1.048E-01  Staphylococcus aureus subsp. aureus Mu50
  3vse-assembly1_A  TM=6.938E-01  e=1.567E-01  Staphylococcus aureus subsp. aureus Mu50